Protein AF-A0A936SM15-F1 (afdb_monomer_lite)

pLDDT: mean 86.03, std 12.82, range [43.28, 96.88]

Radius of gyration: 17.91 Å; chains: 1; bounding box: 57×29×50 Å

Sequence (141 aa):
MNLQSRSRWPAAAFLVIEALAGMLFGLALGVLTGLAGARMFASSASGWGDLIGGLLGAIAGHTLGVSIGVYLAGRWLRGRGSYWLCLAGSVAGSALVLLAAEPLRLNATPLLLQVALILVPPITAALAFGRSRRQTPSHRQ

Secondary structure (DSSP, 8-state):
----------HHHHHHHHHHHHHHHHHHHHHHHHHHHHHHHTT-TTSHHHHHHHHHHHHHHHHHHHHHHHHHHHHHHH----HHHHHHHHHHHHHHHHHHHTTTTGGG-HHHHHHHHHHHHHHHHHHHHHHHHHT------

Foldseek 3Di:
DDPPPVPPDPPVVLLVQLLVQLLVQLQVQLQVQLQVQLVVQVPDPVSVSSVVRSVVRNLVRSLLRSLVRSCVSCCVPPNDFDSVLLSVQLVVQQVVLVVVCPVVVVVVPVVSSVVSNSRRSNSSSNVSRVVRVVPPDPPDD

Structure (mmCIF, N/CA/C/O backbone):
data_AF-A0A936SM15-F1
#
_entry.id   AF-A0A936SM15-F1
#
loop_
_atom_site.group_PDB
_atom_site.id
_atom_site.type_symbol
_atom_site.label_atom_id
_atom_site.label_alt_id
_atom_site.label_comp_id
_atom_site.label_asym_id
_atom_site.label_entity_id
_atom_site.label_seq_id
_atom_site.pdbx_PDB_ins_code
_atom_site.Cartn_x
_atom_site.Cartn_y
_atom_site.Cartn_z
_atom_site.occupancy
_atom_site.B_iso_or_equiv
_atom_site.auth_seq_id
_atom_site.auth_comp_id
_atom_site.auth_asym_id
_atom_site.auth_atom_id
_atom_site.pdbx_PDB_model_num
ATOM 1 N N . MET A 1 1 ? -36.836 -3.538 18.368 1.00 45.06 1 MET A N 1
ATOM 2 C CA . MET A 1 1 ? -36.041 -4.769 18.573 1.00 45.06 1 MET A CA 1
ATOM 3 C C . MET A 1 1 ? -34.578 -4.428 18.291 1.00 45.06 1 MET A C 1
ATOM 5 O O . MET A 1 1 ? -34.163 -4.394 17.143 1.00 45.06 1 MET A O 1
ATOM 9 N N . ASN A 1 2 ? -33.851 -4.000 19.329 1.00 43.28 2 ASN A N 1
ATOM 10 C CA . ASN A 1 2 ? -32.485 -3.469 19.240 1.00 43.28 2 ASN A CA 1
ATOM 11 C C . ASN A 1 2 ? -31.478 -4.616 19.390 1.00 43.28 2 ASN A C 1
ATOM 13 O O . ASN A 1 2 ? -31.121 -4.988 20.504 1.00 43.28 2 ASN A O 1
ATOM 17 N N . LEU A 1 3 ? -31.012 -5.178 18.276 1.00 47.62 3 LEU A N 1
ATOM 18 C CA . LEU A 1 3 ? -29.855 -6.074 18.268 1.00 47.62 3 LEU A CA 1
ATOM 19 C C . LEU A 1 3 ? -28.580 -5.224 18.199 1.00 47.62 3 LEU A C 1
ATOM 21 O O . LEU A 1 3 ? -27.927 -5.126 17.165 1.00 47.62 3 LEU A O 1
ATOM 25 N N . GLN A 1 4 ? -28.219 -4.588 19.316 1.00 52.97 4 GLN A N 1
ATOM 26 C CA . GLN A 1 4 ? -26.862 -4.073 19.496 1.00 52.97 4 GLN A CA 1
ATOM 27 C C . GLN A 1 4 ? -25.922 -5.259 19.745 1.00 52.97 4 GLN A C 1
ATOM 29 O O . GLN A 1 4 ? -25.514 -5.531 20.874 1.00 52.97 4 GLN A O 1
ATOM 34 N N . SER A 1 5 ? -25.556 -5.978 18.681 1.00 54.94 5 SER A N 1
ATOM 35 C CA . SER A 1 5 ? -24.408 -6.878 18.727 1.00 54.94 5 SER A CA 1
ATOM 36 C C . SER A 1 5 ? -23.151 -6.015 18.850 1.00 54.94 5 SER A C 1
ATOM 38 O O . SER A 1 5 ? -22.582 -5.565 17.855 1.00 54.94 5 SER A O 1
ATOM 40 N N . ARG A 1 6 ? -22.726 -5.727 20.085 1.00 56.00 6 ARG A N 1
ATOM 41 C CA . ARG A 1 6 ? -21.394 -5.174 20.352 1.00 56.00 6 ARG A CA 1
ATOM 42 C C . ARG A 1 6 ? -20.382 -6.141 19.741 1.00 56.00 6 ARG A C 1
ATOM 44 O O . ARG A 1 6 ? -20.198 -7.241 20.260 1.00 56.00 6 ARG A O 1
ATOM 51 N N . SER A 1 7 ? -19.773 -5.769 18.615 1.00 56.06 7 SER A N 1
ATOM 52 C CA . SER A 1 7 ? -18.765 -6.601 17.965 1.00 56.06 7 SER A CA 1
ATOM 53 C C . SER A 1 7 ? -17.650 -6.865 18.975 1.00 56.06 7 SER A C 1
ATOM 55 O O . SER A 1 7 ? -16.953 -5.939 19.385 1.00 56.06 7 SER A O 1
ATOM 57 N N . ARG A 1 8 ? -17.478 -8.124 19.384 1.00 62.62 8 ARG A N 1
ATOM 58 C CA . ARG A 1 8 ? -16.456 -8.568 20.350 1.00 62.62 8 ARG A CA 1
ATOM 59 C C . ARG A 1 8 ? -15.022 -8.491 19.810 1.00 62.62 8 ARG A C 1
ATOM 61 O O . ARG A 1 8 ? -14.102 -9.030 20.413 1.00 62.62 8 ARG A O 1
ATOM 68 N N . TRP A 1 9 ? -14.832 -7.876 18.650 1.00 70.31 9 TRP A N 1
ATOM 69 C CA . TRP A 1 9 ? -13.561 -7.885 17.953 1.00 70.31 9 TRP A CA 1
ATOM 70 C C . TRP A 1 9 ? -12.630 -6.844 18.578 1.00 70.31 9 TRP A C 1
ATOM 72 O O . TRP A 1 9 ? -13.016 -5.675 18.700 1.00 70.31 9 TRP A O 1
ATOM 82 N N . PRO A 1 10 ? -11.409 -7.236 18.981 1.00 79.50 10 PRO A N 1
ATOM 83 C CA . PRO A 1 10 ? -10.440 -6.292 19.508 1.00 79.50 10 PRO A CA 1
ATOM 84 C C . PRO A 1 10 ? -10.088 -5.265 18.428 1.00 79.50 10 PRO A C 1
ATOM 86 O O . PRO A 1 10 ? -10.058 -5.575 17.236 1.00 79.50 10 PRO A O 1
ATOM 89 N N . ALA A 1 11 ? -9.783 -4.032 18.837 1.00 79.75 11 ALA A N 1
ATOM 90 C CA . ALA A 1 11 ? -9.440 -2.944 17.916 1.00 79.75 11 ALA A CA 1
ATOM 91 C C . ALA A 1 11 ? -8.311 -3.312 16.932 1.00 79.75 11 ALA A C 1
ATOM 93 O O . ALA A 1 11 ? -8.309 -2.818 15.805 1.00 79.75 11 ALA A O 1
ATOM 94 N N . ALA A 1 12 ? -7.403 -4.197 17.353 1.00 84.31 12 ALA A N 1
ATOM 95 C CA . ALA A 1 12 ? -6.331 -4.748 16.535 1.00 84.31 12 ALA A CA 1
ATOM 96 C C . ALA A 1 12 ? -6.844 -5.586 15.355 1.00 84.31 12 ALA A C 1
ATOM 98 O O . ALA A 1 12 ? -6.332 -5.444 14.252 1.00 84.31 12 ALA A O 1
ATOM 99 N N . ALA A 1 13 ? -7.885 -6.401 15.544 1.00 87.81 13 ALA A N 1
ATOM 100 C CA . ALA A 1 13 ? -8.398 -7.261 14.479 1.00 87.81 13 ALA A CA 1
ATOM 101 C C . ALA A 1 13 ? -8.995 -6.440 13.329 1.00 87.81 13 ALA A C 1
ATOM 103 O O . ALA A 1 13 ? -8.756 -6.731 12.163 1.00 87.81 13 ALA A O 1
ATOM 104 N N . PHE A 1 14 ? -9.689 -5.348 13.651 1.00 87.75 14 PHE A N 1
ATOM 105 C CA . PHE A 1 14 ? -10.146 -4.404 12.636 1.00 87.75 14 PHE A CA 1
ATOM 106 C C . PHE A 1 14 ? -8.997 -3.769 11.855 1.00 87.75 14 PHE A C 1
ATOM 108 O O . PHE A 1 14 ? -9.096 -3.622 10.646 1.00 87.75 14 PHE A O 1
ATOM 115 N N . LEU A 1 15 ? -7.914 -3.408 12.543 1.00 89.06 15 LEU A N 1
ATOM 116 C CA . LEU A 1 15 ? -6.735 -2.806 11.925 1.00 89.06 15 LEU A CA 1
ATOM 117 C C . LEU A 1 15 ? -6.062 -3.794 10.965 1.00 89.06 15 LEU A C 1
ATOM 119 O O . LEU A 1 15 ? -5.714 -3.428 9.848 1.00 89.06 15 LEU A O 1
ATOM 123 N N . VAL A 1 16 ? -5.952 -5.062 11.370 1.00 92.31 16 VAL A N 1
ATOM 124 C CA . VAL A 1 16 ? -5.434 -6.140 10.518 1.00 92.31 16 VAL A CA 1
ATOM 125 C C . VAL A 1 16 ? -6.302 -6.311 9.272 1.00 92.31 16 VAL A C 1
ATOM 127 O O . VAL A 1 16 ? -5.763 -6.366 8.174 1.00 92.31 16 VAL A O 1
ATOM 130 N N . ILE A 1 17 ? -7.631 -6.332 9.406 1.00 92.81 17 ILE A N 1
ATOM 131 C CA . ILE A 1 17 ? -8.532 -6.462 8.249 1.00 92.81 17 ILE A CA 1
ATOM 132 C C . ILE A 1 17 ? -8.430 -5.239 7.324 1.00 92.81 17 ILE A C 1
ATOM 134 O O . ILE A 1 17 ? -8.337 -5.401 6.110 1.00 92.81 17 ILE A O 1
ATOM 138 N N . GLU A 1 18 ? -8.416 -4.026 7.883 1.00 92.56 18 GLU A N 1
ATOM 139 C CA . GLU A 1 18 ? -8.235 -2.775 7.134 1.00 92.56 18 GLU A CA 1
ATOM 140 C C . GLU A 1 18 ? -6.904 -2.795 6.352 1.00 92.56 18 GLU A C 1
ATOM 142 O O . GLU A 1 18 ? -6.884 -2.484 5.161 1.00 92.56 18 GLU A O 1
ATOM 147 N N . ALA A 1 19 ? -5.811 -3.236 6.984 1.00 92.31 19 ALA A N 1
ATOM 148 C CA . ALA A 1 19 ? -4.499 -3.344 6.353 1.00 92.31 19 ALA A CA 1
ATOM 149 C C . ALA A 1 19 ? -4.447 -4.441 5.275 1.00 92.31 19 ALA A C 1
ATOM 151 O O . ALA A 1 19 ? -3.912 -4.201 4.195 1.00 92.31 19 ALA A O 1
ATOM 152 N N . LEU A 1 20 ? -5.038 -5.615 5.519 1.00 95.44 20 LEU A N 1
ATOM 153 C CA . LEU A 1 20 ? -5.124 -6.693 4.527 1.00 95.44 20 LEU A CA 1
ATOM 154 C C . LEU A 1 20 ? -5.938 -6.265 3.303 1.00 95.44 20 LEU A C 1
ATOM 156 O O . LEU A 1 20 ? -5.530 -6.521 2.173 1.00 95.44 20 LEU A O 1
ATOM 160 N N . ALA A 1 21 ? -7.054 -5.561 3.506 1.00 94.50 21 ALA A N 1
ATOM 161 C CA . ALA A 1 21 ? -7.828 -4.997 2.408 1.00 94.50 21 ALA A CA 1
ATOM 162 C C . ALA A 1 21 ? -7.005 -3.972 1.614 1.00 94.50 21 ALA A C 1
ATOM 164 O O . ALA A 1 21 ? -6.978 -4.030 0.386 1.00 94.50 21 ALA A O 1
ATOM 165 N N . GLY A 1 22 ? -6.285 -3.078 2.301 1.00 93.62 22 GLY A N 1
ATOM 166 C CA . GLY A 1 22 ? -5.342 -2.156 1.666 1.00 93.62 22 GLY A CA 1
ATOM 167 C C . GLY A 1 22 ? -4.272 -2.880 0.847 1.00 93.62 22 GLY A C 1
ATOM 168 O O . GLY A 1 22 ? -4.029 -2.513 -0.296 1.00 93.62 22 GLY A O 1
ATOM 169 N N . MET A 1 23 ? -3.682 -3.945 1.386 1.00 95.38 23 MET A N 1
ATOM 170 C CA . MET A 1 23 ? -2.673 -4.753 0.699 1.00 95.38 23 MET A CA 1
ATOM 171 C C . MET A 1 23 ? -3.228 -5.380 -0.586 1.00 95.38 23 MET A C 1
ATOM 173 O O . MET A 1 23 ? -2.618 -5.249 -1.645 1.00 95.38 23 MET A O 1
ATOM 177 N N . LEU A 1 24 ? -4.405 -6.011 -0.519 1.00 96.12 24 LEU A N 1
ATOM 178 C CA . LEU A 1 24 ? -5.038 -6.655 -1.674 1.00 96.12 24 LEU A CA 1
ATOM 179 C C . LEU A 1 24 ? -5.401 -5.645 -2.766 1.00 96.12 24 LEU A C 1
ATOM 181 O O . LEU A 1 24 ? -5.048 -5.843 -3.928 1.00 96.12 24 LEU A O 1
ATOM 185 N N . PHE A 1 25 ? -6.059 -4.541 -2.401 1.00 96.12 25 PHE A N 1
ATOM 186 C CA . PHE A 1 25 ? -6.410 -3.492 -3.361 1.00 96.12 25 PHE A CA 1
ATOM 187 C C . PHE A 1 25 ? -5.172 -2.787 -3.914 1.00 96.12 25 PHE A C 1
ATOM 189 O O . PHE A 1 25 ? -5.125 -2.494 -5.105 1.00 96.12 25 PHE A O 1
ATOM 196 N N . GLY A 1 26 ? -4.164 -2.537 -3.080 1.00 95.00 26 GLY A N 1
ATOM 197 C CA . GLY A 1 26 ? -2.890 -1.959 -3.487 1.00 95.00 26 GLY A CA 1
ATOM 198 C C . GLY A 1 26 ? -2.152 -2.83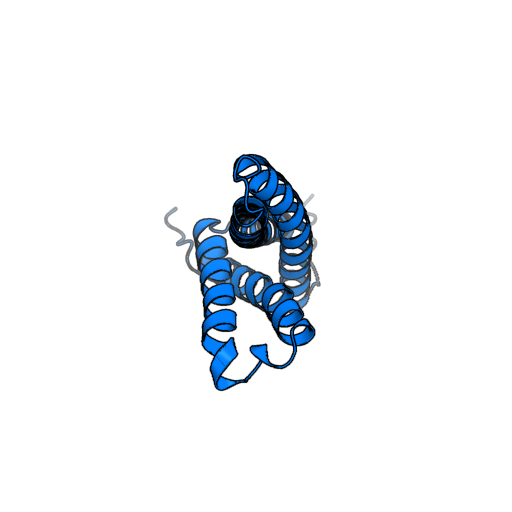5 -4.490 1.00 95.00 26 GLY A C 1
ATOM 199 O O . GLY A 1 26 ? -1.646 -2.331 -5.487 1.00 95.00 26 GLY A O 1
ATOM 200 N N . LEU A 1 27 ? -2.087 -4.147 -4.269 1.00 95.25 27 LEU A N 1
ATOM 201 C CA . LEU A 1 27 ? -1.470 -5.068 -5.225 1.00 95.25 27 LEU A CA 1
ATOM 202 C C . LEU A 1 27 ? -2.268 -5.138 -6.529 1.00 95.25 27 LEU A C 1
ATOM 204 O O . LEU A 1 27 ? -1.687 -4.998 -7.602 1.00 95.25 27 LEU A O 1
ATOM 208 N N . ALA A 1 28 ? -3.591 -5.293 -6.444 1.00 96.69 28 ALA A N 1
ATOM 209 C CA . ALA A 1 28 ? -4.451 -5.365 -7.620 1.00 96.69 28 ALA A CA 1
ATOM 210 C C . ALA A 1 28 ? -4.344 -4.097 -8.480 1.00 96.69 28 ALA A C 1
ATOM 212 O O . ALA A 1 28 ? -4.078 -4.179 -9.678 1.00 96.69 28 ALA A O 1
ATOM 213 N N . LEU A 1 29 ? -4.495 -2.918 -7.869 1.00 96.12 29 LEU A N 1
ATOM 214 C CA . LEU A 1 29 ? -4.399 -1.651 -8.589 1.00 96.12 29 LEU A CA 1
ATOM 215 C C . LEU A 1 29 ? -2.976 -1.366 -9.054 1.00 96.12 29 LEU A C 1
ATOM 217 O O . LEU A 1 29 ? -2.830 -0.925 -10.182 1.00 96.12 29 LEU A O 1
ATOM 221 N N . GLY A 1 30 ? -1.947 -1.673 -8.261 1.00 95.00 30 GLY A N 1
ATOM 222 C CA . GLY A 1 30 ? -0.553 -1.514 -8.675 1.00 95.00 30 GLY A CA 1
ATOM 223 C C . GLY A 1 30 ? -0.206 -2.337 -9.918 1.00 95.00 30 GLY A C 1
ATOM 224 O O . GLY A 1 30 ? 0.439 -1.829 -10.831 1.00 95.00 30 GLY A O 1
ATOM 225 N N . VAL A 1 31 ? -0.685 -3.581 -10.015 1.00 96.19 31 VAL A N 1
ATOM 226 C CA . VAL A 1 31 ? -0.505 -4.396 -11.228 1.00 96.19 31 VAL A CA 1
ATOM 227 C C . VAL A 1 31 ? -1.260 -3.787 -12.409 1.00 96.19 31 VAL A C 1
ATOM 229 O O . VAL A 1 31 ? -0.684 -3.623 -13.482 1.00 96.19 31 VAL A O 1
ATOM 232 N N . LEU A 1 32 ? -2.529 -3.412 -12.225 1.00 96.88 32 LEU A N 1
ATOM 233 C CA . LEU A 1 32 ? -3.355 -2.856 -13.301 1.00 96.88 32 LEU A CA 1
ATOM 234 C C . LEU A 1 32 ? -2.794 -1.539 -13.847 1.00 96.88 32 LEU A C 1
ATOM 236 O O . LEU A 1 32 ? -2.657 -1.382 -15.059 1.00 96.88 32 LEU A O 1
ATOM 240 N N . THR A 1 33 ? -2.446 -0.597 -12.973 1.00 96.00 33 THR A N 1
ATOM 241 C CA . THR A 1 33 ? -1.894 0.701 -13.374 1.00 96.00 33 THR A CA 1
ATOM 242 C C . THR A 1 33 ? -0.447 0.596 -13.828 1.00 96.00 33 THR A C 1
ATOM 244 O O . THR A 1 33 ? -0.039 1.393 -14.662 1.00 96.00 33 THR A O 1
ATOM 247 N N . GLY A 1 34 ? 0.329 -0.369 -13.330 1.00 95.25 34 GLY A N 1
ATOM 248 C CA . GLY A 1 34 ? 1.662 -0.667 -13.847 1.00 95.25 34 GLY A CA 1
ATOM 249 C C . GLY A 1 34 ? 1.595 -1.183 -15.283 1.00 95.25 34 GLY A C 1
ATOM 250 O O . GLY A 1 34 ? 2.272 -0.666 -16.165 1.00 95.25 34 GLY A O 1
ATOM 251 N N . LEU A 1 35 ? 0.705 -2.135 -15.566 1.00 95.12 35 LEU A N 1
ATOM 252 C CA . LEU A 1 35 ? 0.485 -2.610 -16.934 1.00 95.12 35 LEU A CA 1
ATOM 253 C C . LEU A 1 35 ? -0.036 -1.491 -17.843 1.00 95.12 35 LEU A C 1
ATOM 255 O O . LEU A 1 35 ? 0.467 -1.325 -18.952 1.00 95.12 35 LEU A O 1
ATOM 259 N N . ALA A 1 36 ? -1.006 -0.701 -17.376 1.00 93.94 36 ALA A N 1
ATOM 260 C CA . ALA A 1 36 ? -1.513 0.443 -18.129 1.00 93.94 36 ALA A CA 1
ATOM 261 C C . ALA A 1 36 ? -0.414 1.488 -18.380 1.00 93.94 36 ALA A C 1
ATOM 263 O O . ALA A 1 36 ? -0.257 1.956 -19.504 1.00 93.94 36 ALA A O 1
ATOM 264 N N . GLY A 1 37 ? 0.382 1.798 -17.357 1.00 91.56 37 GLY A N 1
ATOM 265 C CA . GLY A 1 37 ? 1.492 2.738 -17.423 1.00 91.56 37 GLY A CA 1
ATOM 266 C C . GLY A 1 37 ? 2.549 2.299 -18.426 1.00 91.56 37 GLY A C 1
ATOM 267 O O . GLY A 1 37 ? 2.923 3.094 -19.278 1.00 91.56 37 GLY A O 1
ATOM 268 N N . ALA A 1 38 ? 2.962 1.030 -18.408 1.00 91.94 38 ALA A N 1
ATOM 269 C CA . ALA A 1 38 ? 3.882 0.502 -19.413 1.00 91.94 38 ALA A CA 1
ATOM 270 C C . ALA A 1 38 ? 3.324 0.727 -20.830 1.00 91.94 38 ALA A C 1
ATOM 272 O O . ALA A 1 38 ? 3.969 1.341 -21.671 1.00 91.94 38 ALA A O 1
ATOM 273 N N . ARG A 1 39 ? 2.054 0.373 -21.064 1.00 91.31 39 ARG A N 1
ATOM 274 C CA . ARG A 1 39 ? 1.418 0.530 -22.384 1.00 91.31 39 ARG A CA 1
ATOM 275 C C . ARG A 1 39 ? 1.311 1.974 -22.868 1.00 91.31 39 ARG A C 1
ATOM 277 O O . ARG A 1 39 ? 1.363 2.190 -24.074 1.00 91.31 39 ARG A O 1
ATOM 284 N N . MET A 1 40 ? 1.182 2.950 -21.973 1.00 88.88 40 MET A N 1
ATOM 285 C CA . MET A 1 40 ? 1.133 4.367 -22.353 1.00 88.88 40 MET A CA 1
ATOM 286 C C . MET A 1 40 ? 2.475 4.894 -22.884 1.00 88.88 40 MET A C 1
ATOM 288 O O . MET A 1 40 ? 2.481 5.851 -23.655 1.00 88.88 40 MET A O 1
ATOM 292 N N . PHE A 1 41 ? 3.598 4.272 -22.512 1.00 84.19 41 PHE A N 1
ATOM 293 C CA . PHE A 1 41 ? 4.953 4.717 -22.869 1.00 84.19 41 PHE A CA 1
ATOM 294 C C . PHE A 1 41 ? 5.709 3.746 -23.801 1.00 84.19 41 PHE A C 1
ATOM 296 O O . PHE A 1 41 ? 6.881 3.975 -24.127 1.00 84.19 41 PHE A O 1
ATOM 303 N N . ALA A 1 42 ? 5.011 2.730 -24.317 1.00 79.88 42 ALA A N 1
ATOM 304 C CA . ALA A 1 42 ? 5.527 1.705 -25.232 1.00 79.88 42 ALA A CA 1
ATOM 305 C C . ALA A 1 42 ? 6.006 2.220 -26.592 1.00 79.88 42 ALA A C 1
ATOM 307 O O . ALA A 1 42 ? 6.644 1.497 -27.350 1.00 79.88 42 ALA A O 1
ATOM 308 N N . SER A 1 43 ? 5.745 3.486 -26.915 1.00 76.56 43 SER A N 1
ATOM 309 C CA . SER A 1 43 ? 6.142 4.073 -28.197 1.00 76.56 43 SER A CA 1
ATOM 310 C C . SER A 1 43 ? 7.624 4.482 -28.267 1.00 76.56 43 SER A C 1
ATOM 312 O O . SER A 1 43 ? 8.050 5.050 -29.272 1.00 76.56 43 SER A O 1
ATOM 314 N N . SER A 1 44 ? 8.413 4.236 -27.215 1.00 72.00 44 SER A N 1
ATOM 315 C CA . SER A 1 44 ? 9.838 4.584 -27.168 1.00 72.00 44 SER A CA 1
ATOM 316 C C . SER A 1 44 ? 10.713 3.447 -27.711 1.00 72.00 44 SER A C 1
ATOM 318 O O . SER A 1 44 ? 10.698 2.333 -27.195 1.00 72.00 44 SER A O 1
ATOM 320 N N . ALA A 1 45 ? 11.528 3.738 -28.732 1.00 70.50 45 ALA A N 1
ATOM 321 C CA . ALA A 1 45 ? 12.371 2.754 -29.430 1.00 70.50 45 ALA A CA 1
ATOM 322 C C . ALA A 1 45 ? 13.387 2.016 -28.532 1.00 70.50 45 ALA A C 1
ATOM 324 O O . ALA A 1 45 ? 13.964 1.013 -28.939 1.00 70.50 45 ALA A O 1
ATOM 325 N N . SER A 1 46 ? 13.624 2.515 -27.318 1.00 80.75 46 SER A N 1
ATOM 326 C CA . SER A 1 46 ? 14.619 1.992 -26.386 1.00 80.75 46 SER A CA 1
ATOM 327 C C . SER A 1 46 ? 14.038 1.101 -25.278 1.00 80.75 46 SER A C 1
ATOM 329 O O . SER A 1 46 ? 14.808 0.613 -24.455 1.00 80.75 46 SER A O 1
ATOM 331 N N . GLY A 1 47 ? 12.710 0.914 -25.203 1.00 82.19 47 GLY A N 1
ATOM 332 C CA . GLY A 1 47 ? 12.043 0.104 -24.165 1.00 82.19 47 GLY A CA 1
ATOM 333 C C . GLY A 1 47 ? 12.074 0.698 -22.746 1.00 82.19 47 GLY A C 1
ATOM 334 O O . GLY A 1 47 ? 11.417 0.192 -21.838 1.00 82.19 47 GLY A O 1
ATOM 335 N N . TRP A 1 48 ? 12.789 1.808 -22.533 1.00 90.06 48 TRP A N 1
ATOM 336 C CA . TRP A 1 48 ? 12.858 2.497 -21.240 1.00 90.06 48 TRP A CA 1
ATOM 337 C C . TRP A 1 48 ? 11.531 3.133 -20.827 1.00 90.06 48 TRP A C 1
ATOM 339 O O . TRP A 1 48 ? 11.242 3.222 -19.633 1.00 90.06 48 TRP A O 1
ATOM 349 N N . GLY A 1 49 ? 10.716 3.553 -21.798 1.00 87.56 49 GLY A N 1
ATOM 350 C CA . GLY A 1 49 ? 9.391 4.101 -21.526 1.00 87.56 49 GLY A CA 1
ATOM 351 C C . GLY A 1 49 ? 8.483 3.084 -20.842 1.00 87.56 49 GLY A C 1
ATOM 352 O O . GLY A 1 49 ? 7.834 3.436 -19.862 1.00 87.56 49 GLY A O 1
ATOM 353 N N . ASP A 1 50 ? 8.510 1.820 -21.269 1.00 90.75 50 ASP A N 1
ATOM 354 C CA . ASP A 1 50 ? 7.725 0.750 -20.642 1.00 90.75 50 ASP A CA 1
ATOM 355 C C . ASP A 1 50 ? 8.107 0.548 -19.179 1.00 90.75 50 ASP A C 1
ATOM 357 O O . ASP A 1 50 ? 7.239 0.430 -18.311 1.00 90.75 50 ASP A O 1
ATOM 361 N N . LEU A 1 51 ? 9.413 0.547 -18.896 1.00 91.12 51 LEU A N 1
ATOM 362 C CA . LEU A 1 51 ? 9.929 0.355 -17.546 1.00 91.12 51 LEU A CA 1
ATOM 363 C C . LEU A 1 51 ? 9.548 1.521 -16.632 1.00 91.12 51 LEU A C 1
ATOM 365 O O . LEU A 1 51 ? 9.043 1.296 -15.535 1.00 91.12 51 LEU A O 1
ATOM 369 N N . ILE A 1 52 ? 9.771 2.762 -17.074 1.00 91.44 52 ILE A N 1
ATOM 370 C CA . ILE A 1 52 ? 9.453 3.959 -16.283 1.00 91.44 52 ILE A CA 1
ATOM 371 C C . ILE A 1 52 ? 7.937 4.089 -16.113 1.00 91.44 52 ILE A C 1
ATOM 373 O O . ILE A 1 52 ? 7.459 4.344 -15.009 1.00 91.44 52 ILE A O 1
ATOM 377 N N . GLY A 1 53 ? 7.178 3.870 -17.185 1.00 92.56 53 GLY A N 1
ATOM 378 C CA . GLY A 1 53 ? 5.721 3.908 -17.187 1.00 92.56 53 GLY A CA 1
ATOM 379 C C . GLY A 1 53 ? 5.117 2.863 -16.257 1.00 92.56 53 GLY A C 1
ATOM 380 O O . GLY A 1 53 ? 4.266 3.194 -15.432 1.00 92.56 53 GLY A O 1
ATOM 381 N N . GLY A 1 54 ? 5.587 1.616 -16.335 1.00 94.56 54 GLY A N 1
ATOM 382 C CA . GLY A 1 54 ? 5.158 0.546 -15.437 1.00 94.56 54 GLY A CA 1
ATOM 383 C C . GLY A 1 54 ? 5.591 0.784 -13.994 1.00 94.56 54 GLY A C 1
ATOM 384 O O . GLY A 1 54 ? 4.782 0.634 -13.082 1.00 94.56 54 GLY A O 1
ATOM 385 N N . LEU A 1 55 ? 6.821 1.271 -13.831 1.00 92.56 55 LEU A N 1
ATOM 386 C CA . LEU A 1 55 ? 7.398 1.952 -12.674 1.00 92.56 55 LEU A CA 1
ATOM 387 C C . LEU A 1 55 ? 6.393 2.813 -11.901 1.00 92.56 55 LEU A C 1
ATOM 389 O O . LEU A 1 55 ? 5.861 2.472 -10.838 1.00 92.56 55 LEU A O 1
ATOM 393 N N . LEU A 1 56 ? 6.174 3.987 -12.476 1.00 93.38 56 LEU A N 1
ATOM 394 C CA . LEU A 1 56 ? 5.376 5.061 -11.906 1.00 93.38 56 LEU A CA 1
ATOM 395 C C . LEU A 1 56 ? 3.908 4.660 -11.793 1.00 93.38 56 LEU A C 1
ATOM 397 O O . LEU A 1 56 ? 3.270 4.955 -10.781 1.00 93.38 56 LEU A O 1
ATOM 401 N N . GLY A 1 57 ? 3.395 3.936 -12.791 1.00 94.69 57 GLY A N 1
ATOM 402 C CA . GLY A 1 57 ? 2.050 3.385 -12.783 1.00 94.69 57 GLY A CA 1
ATOM 403 C C . GLY A 1 57 ? 1.825 2.486 -11.573 1.00 94.69 57 GLY A C 1
ATOM 404 O O . GLY A 1 57 ? 0.863 2.697 -10.834 1.00 94.69 57 GLY A O 1
ATOM 405 N N . ALA A 1 58 ? 2.725 1.537 -11.314 1.00 94.69 58 ALA A N 1
ATOM 406 C CA . ALA A 1 58 ? 2.605 0.612 -10.194 1.00 94.69 58 ALA A CA 1
ATOM 407 C C . ALA A 1 58 ? 2.696 1.321 -8.839 1.00 94.69 58 ALA A C 1
ATOM 409 O O . ALA A 1 58 ? 1.878 1.048 -7.963 1.00 94.69 58 ALA A O 1
ATOM 410 N N . ILE A 1 59 ? 3.625 2.269 -8.670 1.00 92.88 59 ILE A N 1
ATOM 411 C CA . ILE A 1 59 ? 3.757 3.048 -7.425 1.00 92.88 59 ILE A CA 1
ATOM 412 C C . ILE A 1 59 ? 2.482 3.858 -7.154 1.00 92.88 59 ILE A C 1
ATOM 414 O O . ILE A 1 59 ? 1.930 3.810 -6.048 1.00 92.88 59 ILE A O 1
ATOM 418 N N . ALA A 1 60 ? 1.984 4.575 -8.164 1.00 94.00 60 ALA A N 1
ATOM 419 C CA . ALA A 1 60 ? 0.785 5.395 -8.037 1.00 94.00 60 ALA A CA 1
ATOM 420 C C . ALA A 1 60 ? -0.454 4.536 -7.744 1.00 94.00 60 ALA A C 1
ATOM 422 O O . ALA A 1 60 ? -1.186 4.809 -6.790 1.00 94.00 60 ALA A O 1
ATOM 423 N N . GLY A 1 61 ? -0.670 3.465 -8.510 1.00 96.19 61 GLY A N 1
ATOM 424 C CA . GLY A 1 61 ? -1.816 2.580 -8.306 1.00 96.19 61 GLY A CA 1
ATOM 425 C C . GLY A 1 61 ? -1.747 1.792 -7.012 1.00 96.19 61 GLY A C 1
ATOM 426 O O . GLY A 1 61 ? -2.780 1.617 -6.375 1.00 96.19 61 GLY A O 1
ATOM 427 N N . HIS A 1 62 ? -0.557 1.386 -6.565 1.00 95.19 62 HIS A N 1
ATOM 428 C CA . HIS A 1 62 ? -0.404 0.749 -5.263 1.00 95.19 62 HIS A CA 1
ATOM 429 C C . HIS A 1 62 ? -0.802 1.700 -4.138 1.00 95.19 62 HIS A C 1
ATOM 431 O O . HIS A 1 62 ? -1.641 1.359 -3.309 1.00 95.19 62 HIS A O 1
ATOM 437 N N . THR A 1 63 ? -0.279 2.926 -4.151 1.00 93.25 63 THR A N 1
ATOM 438 C CA . THR A 1 63 ? -0.579 3.939 -3.129 1.00 93.25 63 THR A CA 1
ATOM 439 C C . THR A 1 63 ? -2.073 4.273 -3.090 1.00 93.25 63 THR A C 1
ATOM 441 O O . THR A 1 63 ? -2.697 4.298 -2.022 1.00 93.25 63 THR A O 1
ATOM 444 N N . LEU A 1 64 ? -2.688 4.474 -4.258 1.00 95.31 64 LEU A N 1
ATOM 445 C CA . LEU A 1 64 ? -4.126 4.722 -4.365 1.00 95.31 64 LEU A CA 1
ATOM 446 C C . LEU A 1 64 ? -4.944 3.502 -3.937 1.00 95.31 64 LEU A C 1
ATOM 448 O O . LEU A 1 64 ? -5.895 3.642 -3.169 1.00 95.31 64 LEU A O 1
ATOM 452 N N . GLY A 1 65 ? -4.553 2.304 -4.364 1.00 96.12 65 GLY A N 1
ATOM 453 C CA . GLY A 1 65 ? -5.243 1.066 -4.028 1.00 96.12 65 GLY A CA 1
ATOM 454 C C . GLY A 1 65 ? -5.196 0.745 -2.544 1.00 96.12 65 GLY A C 1
ATOM 455 O O . GLY A 1 65 ? -6.232 0.419 -1.970 1.00 96.12 65 GLY A O 1
ATOM 456 N N . VAL A 1 66 ? -4.053 0.947 -1.889 1.00 96.00 66 VAL A N 1
ATOM 457 C CA . VAL A 1 66 ? -3.940 0.849 -0.429 1.00 96.00 66 VAL A CA 1
ATOM 458 C C . VAL A 1 66 ? -4.930 1.793 0.247 1.00 96.00 66 VAL A C 1
ATOM 460 O O . VAL A 1 66 ? -5.688 1.378 1.124 1.00 96.00 66 VAL A O 1
ATOM 463 N N . SER A 1 67 ? -4.967 3.051 -0.191 1.00 95.19 67 SER A N 1
ATOM 464 C CA . SER A 1 67 ? -5.846 4.078 0.379 1.00 95.19 67 SER A CA 1
ATOM 465 C C . SER A 1 67 ? -7.324 3.716 0.228 1.00 95.19 67 SER A C 1
ATOM 467 O O . SER A 1 67 ? -8.090 3.829 1.185 1.00 95.19 67 SER A O 1
ATOM 469 N N . ILE A 1 68 ? -7.717 3.245 -0.959 1.00 95.50 68 ILE A N 1
ATOM 470 C CA . ILE A 1 68 ? -9.081 2.808 -1.276 1.00 95.50 68 ILE A CA 1
ATOM 471 C C . ILE A 1 68 ? -9.454 1.566 -0.462 1.00 95.50 68 ILE A C 1
ATOM 473 O O . ILE A 1 68 ? -10.518 1.552 0.154 1.00 95.50 68 ILE A O 1
ATOM 477 N N . GLY A 1 69 ? -8.588 0.552 -0.412 1.00 94.88 69 GLY A N 1
ATOM 478 C CA . GLY A 1 69 ? -8.837 -0.699 0.306 1.00 94.88 69 GLY A CA 1
ATOM 479 C C . GLY A 1 69 ? -9.022 -0.482 1.806 1.00 94.88 69 GLY A C 1
ATOM 480 O O . GLY A 1 69 ? -10.015 -0.938 2.376 1.00 94.88 69 GLY A O 1
ATOM 481 N N . VAL A 1 70 ? -8.127 0.291 2.431 1.00 93.94 70 VAL A N 1
ATOM 482 C CA . VAL A 1 70 ? -8.238 0.664 3.851 1.00 93.94 70 VAL A CA 1
ATOM 483 C C . VAL A 1 70 ? -9.508 1.474 4.102 1.00 93.94 70 VAL A C 1
ATOM 485 O O . VAL A 1 70 ? -10.250 1.184 5.041 1.00 93.94 70 VAL A O 1
ATOM 488 N N . TYR A 1 71 ? -9.792 2.474 3.263 1.00 94.00 71 TYR A N 1
ATOM 489 C CA . TYR A 1 71 ? -10.972 3.319 3.425 1.00 94.00 71 TYR A CA 1
ATOM 490 C C . TYR A 1 71 ? -12.277 2.529 3.280 1.00 94.00 71 TYR A C 1
ATOM 492 O O . TYR A 1 71 ? -13.174 2.692 4.104 1.00 94.00 71 TYR A O 1
ATOM 500 N N . LEU A 1 72 ? -12.397 1.660 2.272 1.00 93.69 72 LEU A N 1
ATOM 501 C CA . LEU A 1 72 ? -13.590 0.840 2.047 1.00 93.69 72 LEU A CA 1
ATOM 502 C C . LEU A 1 72 ? -13.807 -0.157 3.186 1.00 93.69 72 LEU A C 1
ATOM 504 O O . LEU A 1 72 ? -14.902 -0.201 3.748 1.00 93.69 72 LEU A O 1
ATOM 508 N N . ALA A 1 73 ? -12.770 -0.906 3.572 1.00 92.88 73 ALA A N 1
ATOM 509 C CA . ALA A 1 73 ? -12.857 -1.864 4.672 1.00 92.88 73 ALA A CA 1
ATOM 510 C C . ALA A 1 73 ? -13.168 -1.165 5.998 1.00 92.88 73 ALA A C 1
ATOM 512 O O . ALA A 1 73 ? -14.072 -1.568 6.731 1.00 92.88 73 ALA A O 1
ATOM 513 N N . GLY A 1 74 ? -12.478 -0.063 6.280 1.00 88.19 74 GLY A N 1
ATOM 514 C CA . GLY A 1 74 ? -12.697 0.727 7.480 1.00 88.19 74 GLY A CA 1
ATOM 515 C C . GLY A 1 74 ? -14.089 1.363 7.519 1.00 88.19 74 GLY A C 1
ATOM 516 O O . GLY A 1 74 ? -14.723 1.392 8.580 1.00 88.19 74 GLY A O 1
ATOM 517 N N . ARG A 1 75 ? -14.593 1.831 6.370 1.00 88.81 75 ARG A N 1
ATOM 518 C CA . ARG A 1 75 ? -15.946 2.381 6.238 1.00 88.81 75 ARG A CA 1
ATOM 519 C C . ARG A 1 75 ? -17.011 1.320 6.465 1.00 88.81 75 ARG A C 1
ATOM 521 O O . ARG A 1 75 ? -17.992 1.594 7.153 1.00 88.81 75 ARG A O 1
ATOM 528 N N . TRP A 1 76 ? -16.810 0.127 5.917 1.00 88.94 76 TRP A N 1
ATOM 529 C CA . TRP A 1 76 ? -17.752 -0.978 6.042 1.00 88.94 76 TRP A CA 1
ATOM 530 C C . TRP A 1 76 ? -17.796 -1.548 7.462 1.00 88.94 76 TRP A C 1
ATOM 532 O O . TRP A 1 76 ? -18.873 -1.737 8.017 1.00 88.94 76 TRP A O 1
ATOM 542 N N . LEU A 1 77 ? -16.634 -1.752 8.086 1.00 86.06 77 LEU A N 1
ATOM 543 C CA . LEU A 1 77 ? -16.551 -2.376 9.406 1.00 86.06 77 LEU A CA 1
ATOM 544 C C . LEU A 1 77 ? -16.948 -1.429 10.538 1.00 86.06 77 LEU A C 1
ATOM 546 O O . LEU A 1 77 ? -17.456 -1.873 11.566 1.00 86.06 77 LEU A O 1
ATOM 550 N N . ARG A 1 78 ? -16.626 -0.137 10.417 1.00 79.56 78 ARG A N 1
ATOM 551 C CA . ARG A 1 78 ? -16.649 0.771 11.573 1.00 79.56 78 ARG A CA 1
ATOM 552 C C . ARG A 1 78 ? -17.159 2.185 11.269 1.00 79.56 78 ARG A C 1
ATOM 554 O O . ARG A 1 78 ? -17.088 3.053 12.140 1.00 79.56 78 ARG A O 1
ATOM 561 N N . GLY A 1 79 ? -17.693 2.430 10.074 1.00 81.00 79 GLY A N 1
ATOM 562 C CA . GLY A 1 79 ? -18.411 3.662 9.746 1.00 81.00 79 GLY A CA 1
ATOM 563 C C . GLY A 1 79 ? -17.528 4.835 9.304 1.00 81.00 79 GLY A C 1
ATOM 564 O O . GLY A 1 79 ? -16.586 4.683 8.535 1.00 81.00 79 GLY A O 1
ATOM 565 N N . ARG A 1 80 ? -17.882 6.061 9.707 1.00 77.62 80 ARG A N 1
ATOM 566 C CA . ARG A 1 80 ? -17.321 7.293 9.117 1.00 77.62 80 ARG A CA 1
ATOM 567 C C . ARG A 1 80 ? -15.827 7.458 9.434 1.00 77.62 80 ARG A C 1
ATOM 569 O O . ARG A 1 80 ? -15.404 7.313 10.577 1.00 77.62 80 ARG A O 1
ATOM 576 N N . GLY A 1 81 ? -15.054 7.830 8.420 1.00 81.81 81 GLY A N 1
ATOM 577 C CA . GLY A 1 81 ? -13.664 8.271 8.521 1.00 81.81 81 GLY A CA 1
ATOM 578 C C . GLY A 1 81 ? -13.251 8.997 7.238 1.00 81.81 81 GLY A C 1
ATOM 579 O O . GLY A 1 81 ? -13.994 8.983 6.255 1.00 81.81 81 GLY A O 1
ATOM 580 N N . SER A 1 82 ? -12.103 9.670 7.254 1.00 88.12 82 SER A N 1
ATOM 581 C CA . SER A 1 82 ? -11.623 10.491 6.140 1.00 88.12 82 SER A CA 1
ATOM 582 C C . SER A 1 82 ? -10.735 9.694 5.189 1.00 88.12 82 SER A C 1
ATOM 584 O O . SER A 1 82 ? -9.693 9.172 5.592 1.00 88.12 82 SER A O 1
ATOM 586 N N . TYR A 1 83 ? -11.118 9.663 3.910 1.00 89.62 83 TYR A N 1
ATOM 587 C CA . TYR A 1 83 ? -10.288 9.122 2.831 1.00 89.62 83 TYR A CA 1
ATOM 588 C C . TYR A 1 83 ? -8.952 9.871 2.711 1.00 89.62 83 TYR A C 1
ATOM 590 O O . TYR A 1 83 ? -7.907 9.248 2.552 1.00 89.62 83 TYR A O 1
ATOM 598 N N . TRP A 1 84 ? -8.963 11.198 2.878 1.00 91.94 84 TRP A N 1
ATOM 599 C CA . TRP A 1 84 ? -7.757 12.025 2.780 1.00 91.94 84 TRP A CA 1
ATOM 600 C C . TRP A 1 84 ? -6.690 11.645 3.807 1.00 91.94 84 TRP A C 1
ATOM 602 O O . TRP A 1 84 ? -5.504 11.668 3.496 1.00 91.94 84 TRP A O 1
ATOM 612 N N . LEU A 1 85 ? -7.102 11.229 5.009 1.00 89.44 85 LEU A N 1
ATOM 613 C CA . LEU A 1 85 ? -6.167 10.742 6.023 1.00 89.44 85 LEU A CA 1
ATOM 614 C C . LEU A 1 85 ? -5.621 9.347 5.684 1.00 89.44 85 LEU A C 1
ATOM 616 O O . LEU A 1 85 ? -4.455 9.087 5.966 1.00 89.44 85 LEU A O 1
ATOM 620 N N . CYS A 1 86 ? -6.408 8.473 5.043 1.00 90.44 86 CYS A N 1
ATOM 621 C CA . CYS A 1 86 ? -5.897 7.194 4.522 1.00 90.44 86 CYS A CA 1
ATOM 622 C C . CYS A 1 86 ? -4.834 7.421 3.448 1.00 90.44 86 CYS A C 1
ATOM 624 O O . CYS A 1 86 ? -3.781 6.792 3.495 1.00 90.44 86 CYS A O 1
ATOM 626 N N . LEU A 1 87 ? -5.110 8.338 2.516 1.00 92.69 87 LEU A N 1
ATOM 627 C CA . LEU A 1 87 ? -4.196 8.691 1.436 1.00 92.69 87 LEU A CA 1
ATOM 628 C C . LEU A 1 87 ? -2.906 9.314 1.972 1.00 92.69 87 LEU A C 1
ATOM 630 O O . LEU A 1 87 ? -1.817 8.890 1.607 1.00 92.69 87 LEU A O 1
ATOM 634 N N . ALA A 1 88 ? -3.010 10.271 2.894 1.00 93.00 88 ALA A N 1
ATOM 635 C CA . ALA A 1 88 ? -1.836 10.833 3.553 1.00 93.00 88 ALA A CA 1
ATOM 636 C C . ALA A 1 88 ? -1.034 9.752 4.301 1.00 93.00 88 ALA A C 1
ATOM 638 O O . ALA A 1 88 ? 0.193 9.749 4.247 1.00 93.00 88 ALA A O 1
ATOM 639 N N . GLY A 1 89 ? -1.720 8.812 4.959 1.00 92.56 89 GLY A N 1
ATOM 640 C CA . GLY A 1 89 ? -1.097 7.687 5.652 1.00 92.56 89 GLY A CA 1
ATOM 641 C C . GLY A 1 89 ? -0.328 6.751 4.718 1.00 92.56 89 GLY A C 1
ATOM 642 O O . GLY A 1 89 ? 0.822 6.439 5.006 1.00 92.56 89 GLY A O 1
ATOM 643 N N . SER A 1 90 ? -0.920 6.347 3.591 1.00 92.44 90 SER A N 1
ATOM 644 C CA . SER A 1 90 ? -0.277 5.451 2.620 1.00 92.44 90 SER A CA 1
ATOM 645 C C . SER A 1 90 ? 0.913 6.112 1.916 1.00 92.44 90 SER A C 1
ATOM 647 O O . SER A 1 90 ? 1.959 5.478 1.759 1.00 92.44 90 SER A O 1
ATOM 649 N N . VAL A 1 91 ? 0.798 7.398 1.561 1.00 94.31 91 VAL A N 1
ATOM 650 C CA . VAL A 1 91 ? 1.899 8.198 1.000 1.00 94.31 91 VAL A CA 1
ATOM 651 C C . VAL A 1 91 ? 3.033 8.316 2.014 1.00 94.31 91 VAL A C 1
ATOM 653 O O . VAL A 1 91 ? 4.180 8.027 1.679 1.00 94.31 91 VAL A O 1
ATOM 656 N N . ALA A 1 92 ? 2.723 8.670 3.265 1.00 93.75 92 ALA A N 1
ATOM 657 C CA . ALA A 1 92 ? 3.721 8.776 4.325 1.00 93.75 92 ALA A CA 1
ATOM 658 C C . ALA A 1 92 ? 4.407 7.432 4.608 1.00 93.75 92 ALA A C 1
ATOM 660 O O . ALA A 1 92 ? 5.624 7.394 4.752 1.00 93.75 92 ALA A O 1
ATOM 661 N N . GLY A 1 93 ? 3.658 6.326 4.644 1.00 92.62 93 GLY A N 1
ATOM 662 C CA . GLY A 1 93 ? 4.218 4.987 4.823 1.00 92.62 93 GLY A CA 1
ATOM 663 C C . GLY A 1 93 ? 5.147 4.577 3.685 1.00 92.62 93 GLY A C 1
ATOM 664 O O . GLY A 1 93 ? 6.228 4.054 3.938 1.00 92.62 93 GLY A O 1
ATOM 665 N N . SER A 1 94 ? 4.764 4.868 2.442 1.00 91.31 94 SER A N 1
ATOM 666 C CA . SER A 1 94 ? 5.592 4.581 1.264 1.00 91.31 94 SER A CA 1
ATOM 667 C C . SER A 1 94 ? 6.872 5.417 1.273 1.00 91.31 94 SER A C 1
ATOM 669 O O . SER A 1 94 ? 7.964 4.879 1.101 1.00 91.31 94 SER A O 1
ATOM 671 N N . ALA A 1 95 ? 6.757 6.718 1.557 1.00 92.81 95 ALA A N 1
ATOM 672 C CA . ALA A 1 95 ? 7.901 7.614 1.696 1.00 92.81 95 ALA A CA 1
ATOM 673 C C . ALA A 1 95 ? 8.842 7.167 2.823 1.00 92.81 95 ALA A C 1
ATOM 675 O O . ALA A 1 95 ? 10.055 7.193 2.649 1.00 92.81 95 ALA A O 1
ATOM 676 N N . LEU A 1 96 ? 8.297 6.698 3.949 1.00 92.94 96 LEU A N 1
ATOM 677 C CA . LEU A 1 96 ? 9.086 6.179 5.063 1.00 92.94 96 LEU A CA 1
ATOM 678 C C . LEU A 1 96 ? 9.914 4.967 4.634 1.00 92.94 96 LEU A C 1
ATOM 680 O O . LEU A 1 96 ? 11.105 4.933 4.919 1.00 92.94 96 LEU A O 1
ATOM 684 N N . VAL A 1 97 ? 9.330 4.010 3.905 1.00 91.56 97 VAL A N 1
ATOM 685 C CA . VAL A 1 97 ? 10.077 2.846 3.393 1.00 91.56 97 VAL A CA 1
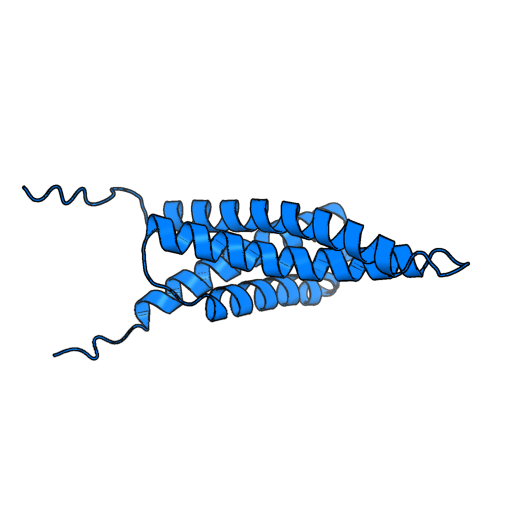ATOM 686 C C . VAL A 1 97 ? 11.183 3.269 2.427 1.00 91.56 97 VAL A C 1
ATOM 688 O O . VAL A 1 97 ? 12.291 2.748 2.519 1.00 91.56 97 VAL A O 1
ATOM 691 N N . LEU A 1 98 ? 10.912 4.226 1.535 1.00 89.56 98 LEU A N 1
ATOM 692 C CA . LEU A 1 98 ? 11.908 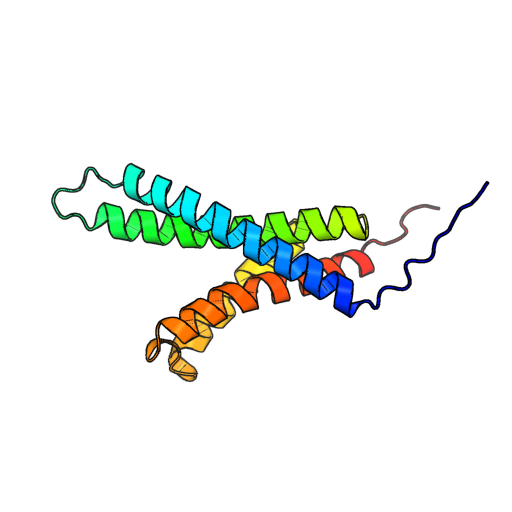4.723 0.582 1.00 89.56 98 LEU A CA 1
ATOM 693 C C . LEU A 1 98 ? 13.054 5.465 1.281 1.00 89.56 98 LEU A C 1
ATOM 695 O O . LEU A 1 98 ? 14.215 5.197 0.993 1.00 89.56 98 LEU A O 1
ATOM 699 N N . LEU A 1 99 ? 12.750 6.335 2.246 1.00 91.06 99 LEU A N 1
ATOM 700 C CA . LEU A 1 99 ? 13.763 7.024 3.054 1.00 91.06 99 LEU A CA 1
ATOM 701 C C . LEU A 1 99 ? 14.549 6.050 3.940 1.00 91.06 99 LEU A C 1
ATOM 703 O O . LEU A 1 99 ? 15.731 6.256 4.189 1.00 91.06 99 LEU A O 1
ATOM 707 N N . ALA A 1 100 ? 13.906 4.976 4.399 1.00 88.94 100 ALA A N 1
ATOM 708 C CA . ALA A 1 100 ? 14.535 3.905 5.161 1.00 88.94 100 ALA A CA 1
ATOM 709 C C . ALA A 1 100 ? 15.374 2.952 4.289 1.00 88.94 100 ALA A C 1
ATOM 711 O O . ALA A 1 100 ? 16.156 2.166 4.830 1.00 88.94 100 ALA A O 1
ATOM 712 N N . ALA A 1 101 ? 15.238 3.008 2.959 1.00 88.75 101 ALA A N 1
ATOM 713 C CA . ALA A 1 101 ? 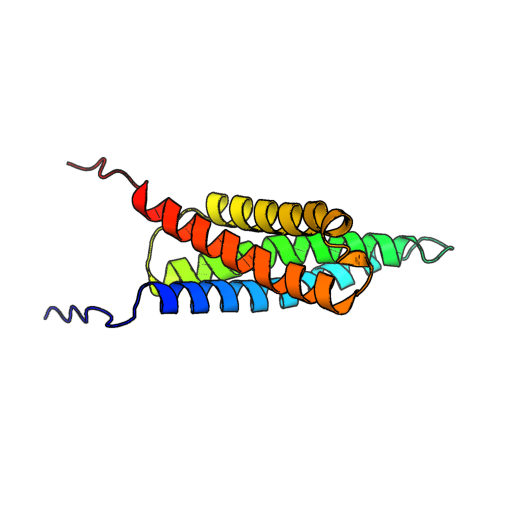15.843 2.033 2.060 1.00 88.75 101 ALA A CA 1
ATOM 714 C C . ALA A 1 101 ? 17.375 2.068 2.080 1.00 88.75 101 ALA A C 1
ATOM 716 O O . ALA A 1 101 ? 18.012 1.013 2.069 1.00 88.75 101 ALA A O 1
ATOM 717 N N . GLU A 1 102 ? 17.962 3.261 2.148 1.00 86.44 102 GLU A N 1
ATOM 718 C CA . GLU A 1 102 ? 19.409 3.451 2.264 1.00 86.44 102 GLU A CA 1
ATOM 719 C C . GLU A 1 102 ? 19.956 3.176 3.675 1.00 86.44 102 GLU A C 1
ATOM 721 O O . GLU A 1 102 ? 20.847 2.330 3.790 1.00 86.44 102 GLU A O 1
ATOM 726 N N . PRO A 1 103 ? 19.443 3.791 4.764 1.00 87.94 103 PRO A N 1
ATOM 727 C CA . PRO A 1 103 ? 20.030 3.622 6.095 1.00 87.94 103 PRO A CA 1
ATOM 728 C C . PRO A 1 103 ? 19.924 2.187 6.620 1.00 87.94 103 PRO A C 1
ATOM 730 O O . PRO A 1 103 ? 20.858 1.702 7.254 1.00 87.94 103 PRO A O 1
ATOM 733 N N . LEU A 1 104 ? 18.828 1.475 6.329 1.00 85.56 104 LEU A N 1
ATOM 734 C CA . LEU A 1 104 ? 18.678 0.062 6.700 1.00 85.56 104 LEU A CA 1
ATOM 735 C C . LEU A 1 104 ? 19.222 -0.903 5.639 1.00 85.56 104 LEU A C 1
ATOM 737 O O . LEU A 1 104 ? 19.091 -2.116 5.795 1.00 85.56 104 LEU A O 1
ATOM 741 N N . ARG A 1 105 ? 19.821 -0.388 4.556 1.00 87.75 105 ARG A N 1
ATOM 742 C CA . ARG A 1 105 ? 20.287 -1.174 3.403 1.00 87.75 105 ARG A CA 1
ATOM 743 C C . ARG A 1 105 ? 19.210 -2.126 2.866 1.00 87.75 105 ARG A C 1
ATOM 745 O O . ARG A 1 105 ? 19.535 -3.200 2.366 1.00 87.75 105 ARG A O 1
ATOM 752 N N . LEU A 1 106 ? 17.931 -1.735 2.914 1.00 82.31 106 LEU A N 1
ATOM 753 C CA . LEU A 1 106 ? 16.826 -2.530 2.354 1.00 82.31 106 LEU A CA 1
ATOM 754 C C . LEU A 1 106 ? 17.019 -2.750 0.850 1.00 82.31 106 LEU A C 1
ATOM 756 O O . LEU A 1 106 ? 16.615 -3.777 0.317 1.00 82.31 106 LEU A O 1
ATOM 760 N N . ASN A 1 107 ? 17.705 -1.820 0.179 1.00 84.69 107 ASN A N 1
ATOM 761 C CA . ASN A 1 107 ? 18.067 -1.948 -1.230 1.00 84.69 107 ASN A CA 1
ATOM 762 C C . ASN A 1 107 ? 19.043 -3.114 -1.515 1.00 84.69 107 ASN A C 1
ATOM 764 O O . ASN A 1 107 ? 19.133 -3.581 -2.644 1.00 84.69 107 ASN A O 1
ATOM 768 N N . ALA A 1 108 ? 19.753 -3.636 -0.507 1.00 89.88 108 ALA A N 1
ATOM 769 C CA . ALA A 1 108 ? 20.611 -4.809 -0.685 1.00 89.88 108 ALA A CA 1
ATOM 770 C C . ALA A 1 108 ? 19.805 -6.106 -0.879 1.00 89.88 108 ALA A C 1
ATOM 772 O O . ALA A 1 108 ? 20.341 -7.102 -1.356 1.00 89.88 108 ALA A O 1
ATOM 773 N N . THR A 1 109 ? 18.528 -6.129 -0.487 1.00 92.00 109 THR A N 1
ATOM 774 C CA . THR A 1 109 ? 17.656 -7.301 -0.616 1.00 92.00 109 THR A CA 1
ATOM 775 C C . THR A 1 109 ? 16.315 -6.878 -1.219 1.00 92.00 109 THR A C 1
ATOM 777 O O . THR A 1 109 ? 15.414 -6.476 -0.479 1.00 92.00 109 THR A O 1
ATOM 780 N N . PRO A 1 110 ? 16.135 -7.011 -2.549 1.00 87.19 110 PRO A N 1
ATOM 781 C CA . PRO A 1 110 ? 14.928 -6.561 -3.249 1.00 87.19 110 PRO A CA 1
ATOM 782 C C . PRO A 1 110 ? 13.632 -7.116 -2.651 1.00 87.19 110 PRO A C 1
ATOM 784 O O . PRO A 1 110 ? 12.641 -6.399 -2.539 1.00 87.19 110 PRO A O 1
ATOM 787 N N . LEU A 1 111 ? 13.661 -8.373 -2.194 1.00 91.81 111 LEU A N 1
ATOM 788 C CA . LEU A 1 111 ? 12.527 -9.016 -1.533 1.00 91.81 111 LEU A CA 1
ATOM 789 C C . LEU A 1 111 ? 12.104 -8.271 -0.258 1.00 91.81 111 LEU A C 1
ATOM 791 O O . LEU A 1 111 ? 10.918 -8.092 -0.005 1.00 91.81 111 LEU A O 1
ATOM 795 N N . LEU A 1 112 ? 13.068 -7.817 0.541 1.00 91.31 112 LEU A N 1
ATOM 796 C CA . LEU A 1 112 ? 12.808 -7.176 1.827 1.00 91.31 112 LEU A CA 1
ATOM 797 C C . LEU A 1 112 ? 12.264 -5.756 1.626 1.00 91.31 112 LEU A C 1
ATOM 799 O O . LEU A 1 112 ? 11.304 -5.369 2.292 1.00 91.31 112 LEU A O 1
ATOM 803 N N . LEU A 1 113 ? 12.797 -5.027 0.639 1.00 90.12 113 LEU A N 1
ATOM 804 C CA . LEU A 1 113 ? 12.240 -3.750 0.191 1.00 90.12 113 LEU A CA 1
ATOM 805 C C . LEU A 1 113 ? 10.800 -3.914 -0.320 1.00 90.12 113 LEU A C 1
ATOM 807 O O . LEU A 1 113 ? 9.922 -3.132 0.044 1.00 90.12 113 LEU A O 1
ATOM 811 N N . GLN A 1 114 ? 10.540 -4.950 -1.121 1.00 90.44 114 GLN A N 1
ATOM 812 C CA . GLN A 1 114 ? 9.214 -5.225 -1.666 1.00 90.44 114 GLN A CA 1
ATOM 813 C C . GLN A 1 114 ? 8.210 -5.572 -0.561 1.00 90.44 114 GLN A C 1
ATOM 815 O O . GLN A 1 114 ? 7.124 -5.000 -0.524 1.00 90.44 114 GLN A O 1
ATOM 820 N N . VAL A 1 115 ? 8.578 -6.440 0.386 1.00 92.56 115 VAL A N 1
ATOM 821 C CA . VAL A 1 115 ? 7.731 -6.759 1.546 1.00 92.56 115 VAL A CA 1
ATOM 822 C C . VAL A 1 115 ? 7.461 -5.506 2.380 1.00 92.56 115 VAL A C 1
ATOM 824 O O . VAL A 1 115 ? 6.314 -5.267 2.752 1.00 92.56 115 VAL A O 1
ATOM 827 N N . ALA A 1 116 ? 8.470 -4.668 2.630 1.00 92.38 116 ALA A N 1
ATOM 828 C CA . ALA A 1 116 ? 8.292 -3.422 3.372 1.00 92.38 116 ALA A CA 1
ATOM 829 C C . ALA A 1 116 ? 7.314 -2.466 2.667 1.00 92.38 116 ALA A C 1
ATOM 831 O O . ALA A 1 116 ? 6.401 -1.945 3.310 1.00 92.38 116 ALA A O 1
ATOM 832 N N . LEU A 1 117 ? 7.447 -2.289 1.348 1.00 89.62 117 LEU A N 1
ATOM 833 C CA . LEU A 1 117 ? 6.532 -1.471 0.545 1.00 89.62 117 LEU A CA 1
ATOM 834 C C . LEU A 1 117 ? 5.111 -2.034 0.506 1.00 89.62 117 LEU A C 1
ATOM 836 O O . LEU A 1 117 ? 4.165 -1.266 0.419 1.00 89.62 117 LEU A O 1
ATOM 840 N N . ILE A 1 118 ? 4.940 -3.349 0.600 1.00 92.38 118 ILE A N 1
ATOM 841 C CA . ILE A 1 118 ? 3.612 -3.967 0.611 1.00 92.38 118 ILE A CA 1
ATOM 842 C C . ILE A 1 118 ? 2.956 -3.862 1.997 1.00 92.38 118 ILE A C 1
ATOM 844 O O . ILE A 1 118 ? 1.736 -3.744 2.085 1.00 92.38 118 ILE A O 1
ATOM 848 N N . LEU A 1 119 ? 3.736 -3.905 3.083 1.00 93.50 119 LEU A N 1
ATOM 849 C CA . LEU A 1 119 ? 3.206 -4.019 4.446 1.00 93.50 119 LEU A CA 1
ATOM 850 C C . LEU A 1 119 ? 3.057 -2.668 5.163 1.00 93.50 119 LEU A C 1
ATOM 852 O O . LEU A 1 119 ? 2.063 -2.424 5.846 1.00 93.50 119 LEU A O 1
ATOM 856 N N . VAL A 1 120 ? 4.038 -1.774 5.031 1.00 94.00 120 VAL A N 1
ATOM 857 C CA . VAL A 1 120 ? 4.097 -0.524 5.809 1.00 94.00 120 VAL A CA 1
ATOM 858 C C . VAL A 1 120 ? 3.031 0.496 5.373 1.00 94.00 120 VAL A C 1
ATOM 860 O O . VAL A 1 120 ? 2.355 1.046 6.254 1.00 94.00 120 VAL A O 1
ATOM 863 N N . PRO A 1 121 ? 2.799 0.753 4.069 1.00 94.19 121 PRO A N 1
ATOM 864 C CA . PRO A 1 121 ? 1.752 1.676 3.623 1.00 94.19 121 PRO A CA 1
ATOM 865 C C . PRO A 1 121 ? 0.332 1.319 4.097 1.00 94.19 121 PRO A C 1
ATOM 867 O O . PRO A 1 121 ? -0.347 2.209 4.612 1.00 94.19 121 PRO A O 1
ATOM 870 N N . PRO A 1 122 ? -0.158 0.063 4.012 1.00 93.00 122 PRO A N 1
ATOM 871 C CA . PRO A 1 122 ? -1.499 -0.255 4.504 1.00 93.00 122 PRO A CA 1
ATOM 872 C C . PRO A 1 122 ? -1.626 -0.153 6.025 1.00 93.00 122 PRO A C 1
ATOM 874 O O . PRO A 1 122 ? -2.662 0.298 6.513 1.00 93.00 122 PRO A O 1
ATOM 877 N N . ILE A 1 123 ? -0.581 -0.493 6.787 1.00 93.69 123 ILE A N 1
ATOM 878 C CA . ILE A 1 123 ? -0.594 -0.342 8.251 1.00 93.69 123 ILE A CA 1
ATOM 879 C C . ILE A 1 123 ? -0.677 1.138 8.640 1.00 93.69 123 ILE A C 1
ATOM 881 O O . ILE A 1 123 ? -1.496 1.527 9.475 1.00 93.69 123 ILE A O 1
ATOM 885 N N . THR A 1 124 ? 0.147 1.983 8.022 1.00 94.06 124 THR A N 1
ATOM 886 C CA . THR A 1 124 ? 0.157 3.432 8.282 1.00 94.06 124 THR A CA 1
ATOM 887 C C . THR A 1 124 ? -1.143 4.105 7.836 1.00 94.06 124 THR A C 1
ATOM 889 O O . THR A 1 124 ? -1.682 4.931 8.578 1.00 94.06 124 THR A O 1
ATOM 892 N N . ALA A 1 125 ? -1.714 3.698 6.699 1.00 92.31 125 ALA A N 1
ATOM 893 C CA . ALA A 1 125 ? -3.033 4.135 6.248 1.00 92.31 125 ALA A CA 1
ATOM 894 C C . ALA A 1 125 ? -4.149 3.737 7.230 1.00 92.31 125 ALA A C 1
ATOM 896 O O . ALA A 1 125 ? -4.975 4.579 7.592 1.00 92.31 125 ALA A O 1
ATOM 897 N N . ALA A 1 126 ? -4.160 2.491 7.714 1.00 91.50 126 ALA A N 1
ATOM 898 C CA . ALA A 1 126 ? -5.149 2.013 8.685 1.00 91.50 126 ALA A CA 1
ATOM 899 C C . ALA A 1 126 ? -5.044 2.762 10.026 1.00 91.50 126 ALA A C 1
ATOM 901 O O . ALA A 1 126 ? -6.050 3.186 10.604 1.00 91.50 126 ALA A O 1
ATOM 902 N N . LEU A 1 127 ? -3.821 3.032 10.494 1.00 91.81 127 LEU A N 1
ATOM 903 C CA . LEU A 1 127 ? -3.586 3.863 11.678 1.00 91.81 127 LEU A CA 1
ATOM 904 C C . LEU A 1 127 ? -4.102 5.297 11.490 1.00 91.81 127 LEU A C 1
ATOM 906 O O . LEU A 1 127 ? -4.741 5.849 12.392 1.00 91.81 127 LEU A O 1
ATOM 910 N N . ALA A 1 128 ? -3.859 5.902 10.326 1.00 91.12 128 ALA A N 1
ATOM 911 C CA . ALA A 1 128 ? -4.346 7.242 10.007 1.00 91.12 128 ALA A CA 1
ATOM 912 C C . ALA A 1 128 ? -5.883 7.294 9.941 1.00 91.12 128 ALA A C 1
ATOM 914 O O . ALA A 1 128 ? -6.497 8.211 10.497 1.00 91.12 128 ALA A O 1
ATOM 915 N N . PHE A 1 129 ? -6.522 6.273 9.364 1.00 87.62 129 PHE A N 1
ATOM 916 C CA . PHE A 1 129 ? -7.980 6.137 9.363 1.00 87.62 129 PHE A CA 1
ATOM 917 C C . PHE A 1 129 ? -8.553 6.045 10.781 1.00 87.62 129 PHE A C 1
ATOM 919 O O . PHE A 1 129 ? -9.529 6.724 11.113 1.00 87.62 129 PHE A O 1
ATOM 926 N N . GLY A 1 130 ? -7.910 5.265 11.656 1.00 85.81 130 GLY A N 1
ATOM 927 C CA . GLY A 1 130 ? -8.280 5.163 13.067 1.00 85.81 130 GLY A CA 1
ATOM 928 C C . GLY A 1 130 ? -8.233 6.508 13.802 1.00 85.81 130 GLY A C 1
ATOM 929 O O . GLY A 1 130 ? -9.116 6.793 14.616 1.00 85.81 130 GLY A O 1
ATOM 930 N N . ARG A 1 131 ? -7.253 7.370 13.491 1.00 84.50 131 ARG A N 1
ATOM 931 C CA . ARG A 1 131 ? -7.151 8.731 14.054 1.00 84.50 131 ARG A CA 1
ATOM 932 C C . ARG A 1 131 ? -8.254 9.658 13.547 1.00 84.50 131 ARG A C 1
ATOM 934 O O . ARG A 1 131 ? -8.817 10.398 14.351 1.00 84.50 131 ARG A O 1
ATOM 941 N N . 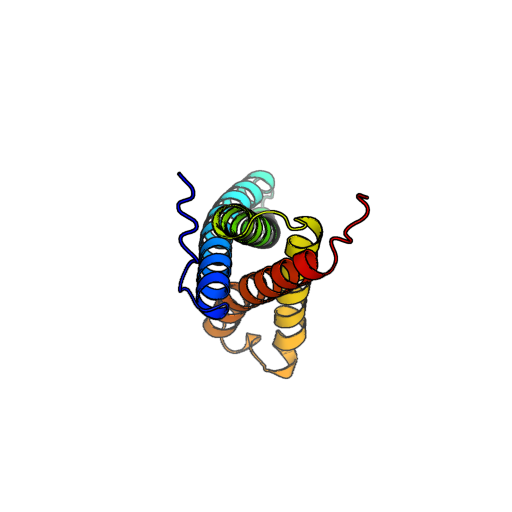SER A 1 132 ? -8.626 9.561 12.268 1.00 79.62 132 SER A N 1
ATOM 942 C CA . SER A 1 132 ? -9.700 10.370 11.669 1.00 79.62 132 SER A CA 1
ATOM 943 C C . SER A 1 132 ? -11.023 10.275 12.427 1.00 79.62 132 SER A C 1
ATOM 945 O O . SER A 1 132 ? -11.770 11.250 12.476 1.00 79.62 132 SER A O 1
ATOM 947 N N . ARG A 1 133 ? -11.332 9.116 13.017 1.00 68.88 133 ARG A N 1
ATOM 948 C CA . ARG A 1 133 ? -12.585 8.945 13.764 1.00 68.88 133 ARG A CA 1
ATOM 949 C C . ARG A 1 133 ? -12.632 9.766 15.036 1.00 68.88 133 ARG A C 1
ATOM 951 O O . ARG A 1 133 ? -13.678 10.311 15.363 1.00 68.88 133 ARG A O 1
ATOM 958 N N . ARG A 1 134 ? -11.502 9.868 15.739 1.00 67.25 134 ARG A N 1
ATOM 959 C CA . ARG A 1 134 ? -11.423 10.601 17.011 1.00 67.25 134 ARG A CA 1
ATOM 960 C C . ARG A 1 134 ? -11.658 12.096 16.826 1.00 67.25 134 ARG A C 1
ATOM 962 O O . ARG A 1 134 ? -12.065 12.761 17.765 1.00 67.25 134 ARG A O 1
ATOM 969 N N . GLN A 1 135 ? -11.400 12.604 15.624 1.00 65.12 135 GLN A N 1
ATOM 970 C CA . GLN A 1 135 ? -11.476 14.023 15.308 1.00 65.12 135 GLN A CA 1
ATOM 971 C C . GLN A 1 135 ? -12.828 14.471 14.767 1.00 65.12 135 GLN A C 1
ATOM 973 O O . GLN A 1 135 ? -12.953 15.656 14.506 1.00 65.12 135 GLN A O 1
ATOM 978 N N . THR A 1 136 ? -13.822 13.592 14.569 1.00 57.34 136 THR A N 1
ATOM 979 C CA . THR A 1 136 ? -15.147 14.063 14.128 1.00 57.34 136 THR A CA 1
ATOM 980 C C . THR A 1 136 ? -15.825 14.718 15.334 1.00 57.34 136 THR A C 1
ATOM 982 O O . THR A 1 136 ? -16.298 13.986 16.207 1.00 57.34 136 THR A O 1
ATOM 985 N N . PRO A 1 137 ? -15.842 16.059 15.452 1.00 49.16 137 PRO A N 1
ATOM 986 C CA . PRO A 1 137 ? -16.396 16.717 16.618 1.00 49.16 137 PRO A CA 1
ATOM 987 C C . PRO A 1 137 ? -17.912 16.592 16.528 1.00 49.16 137 PRO A C 1
ATOM 989 O O . PRO A 1 137 ? -18.500 16.736 15.450 1.00 49.16 137 PRO A O 1
ATOM 992 N N . SER A 1 138 ? -18.553 16.339 17.661 1.00 54.22 138 SER A N 1
ATOM 993 C CA . SER A 1 138 ? -19.997 16.442 17.829 1.00 54.22 138 SER A CA 1
ATOM 994 C C . SER A 1 138 ? -20.434 17.909 17.733 1.00 54.22 138 SER A C 1
ATOM 996 O O . SER A 1 138 ? -20.894 18.495 18.702 1.00 54.22 138 SER A O 1
ATOM 998 N N . HIS A 1 139 ? -20.305 18.531 16.561 1.00 52.00 139 HIS A N 1
ATOM 999 C CA . HIS A 1 139 ? -21.019 19.767 16.242 1.00 52.00 139 HIS A CA 1
ATOM 1000 C C . HIS A 1 139 ? -22.425 19.417 15.757 1.00 52.00 139 HIS A C 1
ATOM 1002 O O . HIS A 1 139 ? -22.795 19.690 14.619 1.00 52.00 139 HIS A O 1
ATOM 1008 N N . ARG A 1 140 ? -23.202 18.755 16.616 1.00 53.91 140 ARG A N 1
ATOM 1009 C CA . ARG A 1 140 ? -24.661 18.798 16.569 1.00 53.91 140 ARG A CA 1
ATOM 1010 C C . ARG A 1 140 ? -25.204 18.642 17.984 1.00 53.91 140 ARG A C 1
ATOM 1012 O O . ARG A 1 140 ? -25.149 17.540 18.521 1.00 53.91 140 ARG A O 1
ATOM 1019 N N . GLN A 1 141 ? -25.806 19.754 18.409 1.00 49.34 141 GLN A N 1
ATOM 1020 C CA . GLN A 1 141 ? -26.805 19.942 19.462 1.00 49.34 141 GLN 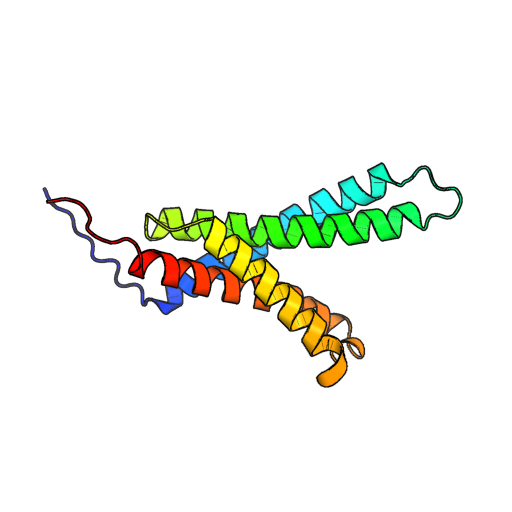A CA 1
ATOM 1021 C C . GLN A 1 141 ? -26.255 20.155 20.865 1.00 49.34 141 GLN A C 1
ATOM 1023 O O . GLN A 1 141 ? -25.783 19.185 21.489 1.00 49.34 141 GLN A O 1
#